Protein AF-A0A7X8ZCY2-F1 (afdb_monomer_lite)

Foldseek 3Di:
DVVQAVDPLRVVLLVLLVVLCVLQVHDSPPPDDLVPPDLDDPDDPPPVPLCSVLSSLQVCQVVLVSLLCLLQDPPDNVSLVSQLSSQLSSLLVVLCVLLDQKDFDPVLSVVLSNVVSVVVSVVVSVCSPVSVPDHSVRSCVVVVVVSVVVSNVSSVVGIDHDPPPPVPPPD

Sequence (171 aa):
FYYHFLDKQDLVCWIFDRDVGLIAGYDVEDTSPPEERSMLDEHGLLRNDGKILDDVIEYLYSERAFYVEALTSDVQNDLREHIYTVSYRVFTRDLATLLGARQMTLEALQTFTRFFTHAITGTLVQWAQEGMKQDHIEMARKYGPIIHEQLLFVIDQHSALEPEDDSEAEA

Structure (mmCIF, N/CA/C/O backbone):
data_AF-A0A7X8ZCY2-F1
#
_entry.id   AF-A0A7X8ZCY2-F1
#
loop_
_atom_site.group_PDB
_atom_site.id
_atom_site.type_symbol
_atom_site.label_atom_id
_atom_site.label_alt_id
_atom_site.label_comp_id
_atom_site.label_asym_id
_atom_site.label_entity_id
_atom_site.label_seq_id
_atom_site.pdbx_PDB_ins_code
_atom_site.Cartn_x
_atom_site.Cartn_y
_atom_site.Cartn_z
_atom_site.occupancy
_atom_site.B_iso_or_equiv
_atom_site.auth_seq_id
_atom_site.auth_comp_id
_atom_site.auth_asym_id
_atom_site.auth_atom_id
_atom_site.pdbx_PDB_model_num
ATOM 1 N N . PHE A 1 1 ? 8.860 18.669 -21.595 1.00 89.19 1 PHE A N 1
ATOM 2 C CA . PHE A 1 1 ? 9.329 17.868 -20.452 1.00 89.19 1 PHE A CA 1
ATOM 3 C C . PHE A 1 1 ? 9.436 18.743 -19.209 1.00 89.19 1 PHE A C 1
ATOM 5 O O . PHE A 1 1 ? 8.466 18.781 -18.472 1.00 89.19 1 PHE A O 1
ATOM 12 N N . TYR A 1 2 ? 10.480 19.567 -19.060 1.00 92.94 2 TYR A N 1
ATOM 13 C CA . TYR A 1 2 ? 10.723 20.370 -17.844 1.00 92.94 2 TYR A CA 1
ATOM 14 C C . TYR A 1 2 ? 9.707 21.473 -17.504 1.00 92.94 2 TYR A C 1
ATOM 16 O O . TYR A 1 2 ? 9.818 22.114 -16.470 1.00 92.94 2 TYR A O 1
ATOM 24 N N . TYR A 1 3 ? 8.721 21.713 -18.371 1.00 92.25 3 TYR A N 1
ATOM 25 C CA . TYR A 1 3 ? 7.580 22.568 -18.037 1.00 92.25 3 TYR A CA 1
ATOM 26 C C . TYR A 1 3 ? 6.584 21.867 -17.095 1.00 92.25 3 TYR A C 1
ATOM 28 O O . TYR A 1 3 ? 5.869 22.537 -16.365 1.00 92.25 3 TYR A O 1
ATOM 36 N N . HIS A 1 4 ? 6.539 20.532 -17.126 1.00 87.88 4 HIS A N 1
ATOM 37 C CA . HIS A 1 4 ? 5.587 19.722 -16.363 1.00 87.88 4 HIS A CA 1
ATOM 38 C C . HIS A 1 4 ? 6.251 18.853 -15.295 1.00 87.88 4 HIS A C 1
ATOM 40 O O . HIS A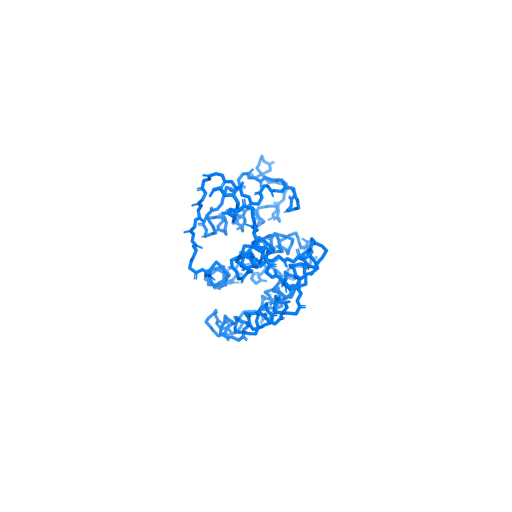 1 4 ? 5.592 18.534 -14.319 1.00 87.88 4 HIS A O 1
ATOM 46 N N . PHE A 1 5 ? 7.518 18.468 -15.488 1.00 90.56 5 PHE A N 1
ATOM 47 C CA . PHE A 1 5 ? 8.207 17.529 -14.604 1.00 90.56 5 PHE A CA 1
ATOM 48 C C . PHE A 1 5 ? 9.610 18.017 -14.270 1.00 90.56 5 PHE A C 1
ATOM 50 O O . PHE A 1 5 ? 10.344 18.439 -15.169 1.00 90.56 5 PHE A O 1
ATOM 57 N N . LEU A 1 6 ? 9.995 17.926 -13.000 1.00 87.56 6 LEU A N 1
ATOM 58 C CA . LEU A 1 6 ? 11.334 18.269 -12.524 1.00 87.56 6 LEU A CA 1
ATOM 59 C C . LEU A 1 6 ? 12.387 17.347 -13.145 1.00 87.56 6 LEU A C 1
ATOM 61 O O . LEU A 1 6 ? 13.419 17.807 -13.640 1.00 87.56 6 LEU A O 1
ATOM 65 N N . ASP A 1 7 ? 12.096 16.049 -13.187 1.00 88.00 7 ASP A N 1
ATOM 66 C CA . ASP A 1 7 ? 12.933 15.032 -13.803 1.00 88.00 7 ASP A CA 1
ATOM 67 C C . ASP A 1 7 ? 12.114 13.792 -14.217 1.00 88.00 7 ASP A C 1
ATOM 69 O O . ASP A 1 7 ? 10.885 13.815 -14.297 1.00 88.00 7 ASP A O 1
ATOM 73 N N . LYS A 1 8 ? 12.806 12.702 -14.570 1.00 88.19 8 LYS A N 1
ATOM 74 C CA . LYS A 1 8 ? 12.160 11.448 -14.979 1.00 88.19 8 LYS A CA 1
ATOM 75 C C . LYS A 1 8 ? 11.444 10.728 -13.831 1.00 88.19 8 LYS A C 1
ATOM 77 O O . LYS A 1 8 ? 10.511 9.991 -14.121 1.00 88.19 8 LYS A O 1
ATOM 82 N N . GLN A 1 9 ? 11.886 10.896 -12.584 1.00 87.06 9 GLN A N 1
ATOM 83 C CA . GLN A 1 9 ? 11.267 10.258 -11.422 1.00 87.06 9 GLN A CA 1
ATOM 84 C C . GLN A 1 9 ? 9.968 10.958 -11.054 1.00 87.06 9 GLN A C 1
ATOM 86 O O . GLN A 1 9 ? 8.978 10.286 -10.785 1.00 87.06 9 GLN A O 1
ATOM 91 N N . ASP A 1 10 ? 9.941 12.283 -11.172 1.00 87.44 10 ASP A N 1
ATOM 92 C CA . ASP A 1 10 ? 8.723 13.078 -11.018 1.00 87.44 10 ASP A CA 1
ATOM 93 C C . ASP A 1 10 ? 7.628 12.634 -12.012 1.00 87.44 10 ASP A C 1
ATOM 95 O O . ASP A 1 10 ? 6.485 12.376 -11.639 1.00 87.44 10 ASP A O 1
ATOM 99 N N . LEU A 1 11 ? 7.996 12.384 -13.278 1.00 90.19 11 LEU A N 1
ATOM 100 C CA . LEU A 1 11 ? 7.076 11.795 -14.262 1.00 90.19 11 LEU A CA 1
ATOM 101 C C . LEU A 1 11 ? 6.588 10.390 -13.860 1.00 90.19 11 LEU A C 1
ATOM 103 O O . LEU A 1 11 ? 5.415 10.075 -14.049 1.00 90.19 11 LEU A O 1
ATOM 107 N N . VAL A 1 12 ? 7.471 9.529 -13.345 1.00 91.00 12 VAL A N 1
ATOM 108 C CA . VAL A 1 12 ? 7.109 8.165 -12.914 1.00 91.00 12 VAL A CA 1
ATOM 109 C C . VAL A 1 12 ? 6.102 8.206 -11.763 1.00 91.00 12 VAL A C 1
ATOM 111 O O . VAL A 1 12 ? 5.105 7.483 -11.805 1.00 91.00 12 VAL A O 1
ATOM 114 N N . CYS A 1 13 ? 6.334 9.068 -10.773 1.00 89.69 13 CYS A N 1
ATOM 115 C CA . CYS A 1 13 ? 5.438 9.253 -9.635 1.00 89.69 13 CYS A CA 1
ATOM 116 C C . CYS A 1 13 ? 4.081 9.805 -10.081 1.00 89.69 13 CYS A C 1
ATOM 118 O O . CYS A 1 13 ? 3.046 9.251 -9.718 1.00 89.69 13 CYS A O 1
ATOM 120 N N . TRP A 1 14 ? 4.076 10.803 -10.969 1.00 90.12 14 TRP A N 1
ATOM 121 C CA . TRP A 1 14 ? 2.842 11.349 -11.532 1.00 90.12 14 TRP A CA 1
ATOM 122 C C . TRP A 1 14 ? 2.021 10.309 -12.313 1.00 90.12 14 TRP A C 1
ATOM 124 O O . TRP A 1 14 ? 0.798 10.273 -12.188 1.00 90.12 14 TRP A O 1
ATOM 134 N N . ILE A 1 15 ? 2.670 9.444 -13.109 1.00 91.38 15 ILE A N 1
ATOM 135 C CA . ILE A 1 15 ? 1.980 8.347 -13.814 1.00 91.38 15 ILE A CA 1
ATOM 136 C C . ILE A 1 15 ? 1.293 7.424 -12.805 1.00 91.38 15 ILE A C 1
ATOM 138 O O . ILE A 1 15 ? 0.119 7.099 -12.980 1.00 91.38 15 ILE A O 1
ATOM 142 N N . PHE A 1 16 ? 2.012 7.030 -11.751 1.00 91.75 16 PHE A N 1
ATOM 143 C CA . PHE A 1 16 ? 1.471 6.172 -10.702 1.00 91.75 16 PHE A CA 1
ATOM 144 C C . PHE A 1 16 ? 0.277 6.821 -9.995 1.00 91.75 16 PHE A C 1
ATOM 146 O O . PHE A 1 16 ? -0.785 6.206 -9.9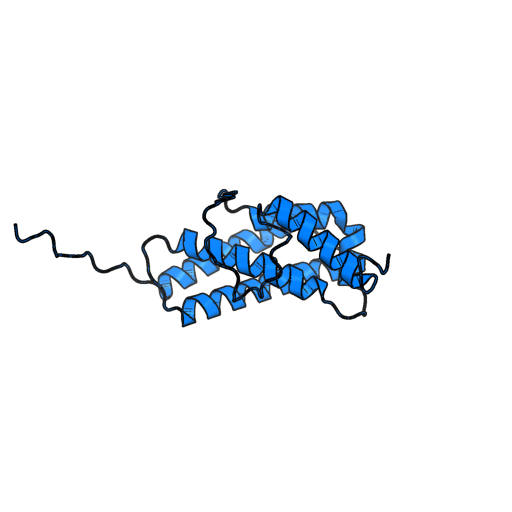30 1.00 91.75 16 PHE A O 1
ATOM 153 N N . ASP A 1 17 ? 0.416 8.060 -9.521 1.00 88.56 17 ASP A N 1
ATOM 154 C CA . ASP A 1 17 ? -0.652 8.758 -8.800 1.00 88.56 17 ASP A CA 1
ATOM 155 C C . ASP A 1 17 ? -1.904 8.933 -9.650 1.00 88.56 17 ASP A C 1
ATOM 157 O O . ASP A 1 17 ? -3.017 8.746 -9.157 1.00 88.56 17 ASP A O 1
ATOM 161 N N . ARG A 1 18 ? -1.733 9.257 -10.936 1.00 88.88 18 ARG A N 1
ATOM 162 C CA . ARG A 1 18 ? -2.848 9.389 -11.871 1.00 88.88 18 ARG A CA 1
ATOM 163 C C . ARG A 1 18 ? -3.591 8.074 -12.033 1.00 88.88 18 ARG A C 1
ATOM 165 O O . ARG A 1 18 ? -4.809 8.037 -11.882 1.00 88.88 18 ARG A O 1
ATOM 172 N N . ASP A 1 19 ? -2.877 7.007 -12.365 1.00 90.00 19 ASP A N 1
ATOM 173 C CA . ASP A 1 19 ? -3.516 5.740 -12.715 1.00 90.00 19 ASP A CA 1
ATOM 174 C C . ASP A 1 19 ? -4.123 5.063 -11.489 1.00 90.00 19 ASP A C 1
ATOM 176 O O . ASP A 1 19 ? -5.261 4.593 -11.533 1.00 90.00 19 ASP A O 1
ATOM 180 N N . VAL A 1 20 ? -3.424 5.104 -10.357 1.00 85.75 20 VAL A N 1
ATOM 181 C CA . VAL A 1 20 ? -3.947 4.581 -9.097 1.00 85.75 20 VAL A CA 1
ATOM 182 C C . VAL A 1 20 ? -5.061 5.463 -8.537 1.00 85.75 20 VAL A C 1
ATOM 184 O O . VAL A 1 20 ? -6.034 4.930 -8.008 1.00 85.75 20 VAL A O 1
ATOM 187 N N . GLY A 1 21 ? -4.996 6.783 -8.715 1.00 80.75 21 GLY A N 1
ATOM 188 C CA . GLY A 1 21 ? -6.094 7.691 -8.378 1.00 80.75 21 GLY A CA 1
ATOM 189 C C . GLY A 1 21 ? -7.372 7.386 -9.160 1.00 80.75 21 GLY A C 1
ATOM 190 O O . GLY A 1 21 ? -8.452 7.357 -8.574 1.00 80.75 21 GLY A O 1
ATOM 191 N N . LEU A 1 22 ? -7.264 7.041 -10.450 1.00 82.50 22 LEU A N 1
ATOM 192 C CA . LEU A 1 22 ? -8.401 6.580 -11.261 1.00 82.50 22 LEU A CA 1
ATOM 193 C C . LEU A 1 22 ? -8.972 5.236 -10.774 1.00 82.50 22 LEU A C 1
ATOM 195 O O . LEU A 1 22 ? -10.190 5.032 -10.788 1.00 82.50 22 LEU A O 1
ATOM 199 N N . ILE A 1 23 ? -8.111 4.316 -10.334 1.00 82.94 23 ILE A N 1
ATOM 200 C CA . ILE A 1 23 ? -8.526 3.025 -9.765 1.00 82.94 23 ILE A CA 1
ATOM 201 C C . ILE A 1 23 ? -9.275 3.247 -8.448 1.00 82.94 23 ILE A C 1
ATOM 203 O O . ILE A 1 23 ? -10.421 2.807 -8.298 1.00 82.94 23 ILE A O 1
ATOM 207 N N . ALA A 1 24 ? -8.648 3.980 -7.531 1.00 72.38 24 ALA A N 1
ATOM 208 C CA . ALA A 1 24 ? -9.137 4.236 -6.184 1.00 72.38 24 ALA A CA 1
ATOM 209 C C . ALA A 1 24 ? -10.265 5.278 -6.125 1.00 72.38 24 ALA A C 1
ATOM 211 O O . ALA A 1 24 ? -10.941 5.378 -5.104 1.00 72.38 24 ALA A O 1
ATOM 212 N N . GLY A 1 25 ? -10.489 6.022 -7.210 1.00 69.25 25 GLY A N 1
ATOM 213 C CA . GLY A 1 25 ? -11.562 6.997 -7.327 1.00 69.25 25 GLY A CA 1
ATOM 214 C C . GLY A 1 25 ? -11.327 8.261 -6.505 1.00 69.25 25 GLY A C 1
ATOM 215 O O . GLY A 1 25 ? -12.249 8.752 -5.882 1.00 69.25 25 GLY A O 1
ATOM 216 N N . TYR A 1 26 ? -10.119 8.809 -6.455 1.00 66.12 26 TYR A N 1
ATOM 217 C CA . TYR A 1 26 ? -9.906 10.093 -5.779 1.00 66.12 26 TYR A CA 1
ATOM 218 C C . TYR A 1 26 ? -9.251 11.111 -6.699 1.00 66.12 26 TYR A C 1
ATOM 220 O O . TYR A 1 26 ? -8.627 10.747 -7.696 1.00 66.12 26 TYR A O 1
ATOM 228 N N . ASP A 1 27 ? -9.389 12.386 -6.340 1.00 59.12 27 ASP A N 1
ATOM 229 C CA . ASP A 1 27 ? -8.809 13.478 -7.109 1.00 59.12 27 ASP A CA 1
ATOM 230 C C . ASP A 1 27 ? -7.273 13.434 -7.064 1.00 59.12 27 ASP A C 1
ATOM 232 O O . ASP A 1 27 ? -6.648 13.495 -6.003 1.00 59.12 27 ASP A O 1
ATOM 236 N N . VAL A 1 28 ? -6.673 13.291 -8.244 1.00 54.94 28 VAL A N 1
ATOM 237 C CA . VAL A 1 28 ? -5.222 13.222 -8.462 1.00 54.94 28 VAL A CA 1
ATOM 238 C C . VAL A 1 28 ? -4.570 14.587 -8.198 1.00 54.94 28 VAL A C 1
ATOM 240 O O . VAL A 1 28 ? -3.370 14.649 -7.942 1.00 54.94 28 VAL A O 1
ATOM 243 N N . GLU A 1 29 ? -5.343 15.679 -8.229 1.00 55.81 29 GLU A N 1
ATOM 244 C CA . GLU A 1 29 ? -4.849 17.041 -7.991 1.00 55.81 29 GLU A CA 1
ATOM 245 C C . GLU A 1 29 ? -4.727 17.404 -6.496 1.00 55.81 29 GLU A C 1
ATOM 247 O O . GLU A 1 29 ? -4.176 18.458 -6.171 1.00 55.81 29 GLU A O 1
ATOM 252 N N . ASP A 1 30 ? -5.165 16.540 -5.568 1.00 59.28 30 ASP A N 1
ATOM 253 C CA . ASP A 1 30 ? -4.958 16.760 -4.131 1.00 59.28 30 ASP A CA 1
ATOM 254 C C . ASP A 1 30 ? -3.512 16.429 -3.723 1.00 59.28 30 ASP A C 1
ATOM 256 O O . ASP A 1 30 ? -3.146 15.286 -3.430 1.00 59.28 30 ASP A O 1
ATOM 260 N N . THR A 1 31 ? -2.675 17.467 -3.690 1.00 51.88 31 THR A N 1
ATOM 261 C CA . THR A 1 31 ? -1.256 17.397 -3.316 1.00 51.88 31 THR A CA 1
ATOM 262 C C . THR A 1 31 ? -1.009 17.514 -1.810 1.00 51.88 31 THR A C 1
ATOM 264 O O . THR A 1 31 ? 0.142 17.645 -1.396 1.00 51.88 31 THR A O 1
ATOM 267 N N . SER A 1 32 ? -2.049 17.517 -0.971 1.00 55.09 32 SER A N 1
ATOM 268 C CA . SER A 1 32 ? -1.884 17.698 0.478 1.00 55.09 32 SER A CA 1
ATOM 269 C C . SER A 1 32 ? -1.104 16.517 1.093 1.00 55.09 32 SER A C 1
ATOM 271 O O . SER A 1 32 ? -1.183 15.401 0.562 1.00 55.09 32 SER A O 1
ATOM 273 N N . PRO A 1 33 ? -0.350 16.700 2.193 1.00 47.81 33 PRO A N 1
ATOM 274 C CA . PRO A 1 33 ? 0.318 15.599 2.888 1.00 47.81 33 PRO A CA 1
ATOM 275 C C . PRO A 1 33 ? -0.672 14.486 3.288 1.00 47.81 33 PRO A C 1
ATOM 277 O O . PRO A 1 33 ? -1.811 14.799 3.642 1.00 47.81 33 PRO A O 1
ATOM 280 N N . PRO A 1 34 ? -0.279 13.193 3.283 1.00 49.22 34 PRO A N 1
ATOM 281 C CA . PRO A 1 34 ? -1.190 12.063 3.544 1.00 49.22 34 PRO A CA 1
ATOM 282 C C . PRO A 1 34 ? -1.957 12.157 4.870 1.00 49.22 34 PRO A C 1
ATOM 284 O O . PRO A 1 34 ? -3.058 11.631 5.000 1.00 49.22 34 PRO A O 1
ATOM 287 N N . GLU A 1 35 ? -1.357 12.825 5.849 1.00 45.66 35 GLU A N 1
ATOM 288 C CA . GLU A 1 35 ? -1.874 13.052 7.198 1.00 45.66 35 GLU A CA 1
ATOM 289 C C . GLU A 1 35 ? -2.780 14.287 7.333 1.00 45.66 35 GLU A C 1
ATOM 291 O O . GLU A 1 35 ? -3.485 14.413 8.333 1.00 45.66 35 GLU A O 1
ATOM 296 N N . GLU A 1 36 ? -2.813 15.154 6.317 1.00 46.75 36 GLU A N 1
ATOM 297 C CA . GLU A 1 36 ? -3.628 16.377 6.262 1.00 46.75 36 GLU A CA 1
ATOM 298 C C . GLU A 1 36 ? -4.774 16.301 5.234 1.00 46.75 36 GLU A C 1
ATOM 300 O O . GLU A 1 36 ? -5.660 17.157 5.244 1.00 46.75 36 GLU A O 1
ATOM 305 N N . ARG A 1 37 ? -4.806 15.278 4.364 1.00 58.66 37 ARG A N 1
ATOM 306 C CA . ARG A 1 37 ? -5.929 15.042 3.438 1.00 58.66 37 ARG A CA 1
ATOM 307 C C . ARG A 1 37 ? -7.204 14.756 4.230 1.00 58.66 37 ARG A C 1
ATOM 309 O O . ARG A 1 37 ? -7.221 13.845 5.062 1.00 58.66 37 ARG A O 1
ATOM 316 N N . SER A 1 38 ? -8.275 15.510 3.959 1.00 46.97 38 SER A N 1
ATOM 317 C CA . SER A 1 38 ? -9.591 15.252 4.556 1.00 46.97 38 SER A CA 1
ATOM 318 C C . SER A 1 38 ? -9.972 13.796 4.299 1.00 46.97 38 SER A C 1
ATOM 320 O O . SER A 1 38 ? -10.119 13.375 3.156 1.00 46.97 38 SER A O 1
ATOM 322 N N . MET A 1 39 ? -10.108 13.011 5.370 1.00 46.94 39 MET A N 1
ATOM 323 C CA . MET A 1 39 ? -10.421 11.578 5.283 1.00 46.94 39 MET A CA 1
ATOM 324 C C . MET A 1 39 ? -11.845 11.303 4.779 1.00 46.94 39 MET A C 1
ATOM 326 O O . MET A 1 39 ? -12.203 10.154 4.534 1.00 46.94 39 MET A O 1
ATOM 330 N N . LEU A 1 40 ? -12.649 12.356 4.641 1.00 42.56 40 LEU A N 1
ATOM 331 C CA . LEU A 1 40 ? -14.015 12.340 4.155 1.00 42.56 40 LEU A CA 1
ATOM 332 C C . LEU A 1 40 ? -14.182 13.577 3.269 1.00 42.56 40 LEU A C 1
ATOM 334 O O . LEU A 1 40 ? -14.311 14.693 3.776 1.00 42.56 40 LEU A O 1
ATOM 338 N N . ASP A 1 41 ? -14.129 13.406 1.954 1.00 41.34 41 ASP A N 1
ATOM 339 C CA . ASP A 1 41 ? -14.724 14.366 1.039 1.00 41.34 41 ASP A CA 1
ATOM 340 C C . ASP A 1 41 ? -16.184 13.973 0.774 1.00 41.34 41 ASP A C 1
ATOM 342 O O . ASP A 1 41 ? -16.591 12.810 0.777 1.00 41.34 41 ASP A O 1
ATOM 346 N N . GLU A 1 42 ? -17.009 14.991 0.577 1.00 41.81 42 GLU A N 1
ATOM 347 C CA . GLU A 1 42 ? -18.455 14.919 0.350 1.00 41.81 42 GLU A CA 1
ATOM 348 C C . GLU A 1 42 ? -18.855 14.189 -0.954 1.00 41.81 42 GLU A C 1
ATOM 350 O O . GLU A 1 42 ? -20.044 14.022 -1.235 1.00 41.81 42 GLU A O 1
ATOM 355 N N . HIS A 1 43 ? -17.877 13.714 -1.737 1.00 40.16 43 HIS A N 1
ATOM 356 C CA . HIS A 1 43 ? -18.062 13.187 -3.090 1.00 40.16 43 HIS A CA 1
ATOM 357 C C . HIS A 1 43 ? -17.760 11.696 -3.294 1.00 40.16 43 HIS A C 1
ATOM 359 O O . HIS A 1 43 ? -17.922 11.213 -4.414 1.00 40.16 43 HIS A O 1
ATOM 365 N N . GLY A 1 44 ? -17.474 10.933 -2.235 1.00 45.72 44 GLY A N 1
ATOM 366 C CA . GLY A 1 44 ? -17.903 9.532 -2.140 1.00 45.72 44 GLY A CA 1
ATOM 367 C C . GLY A 1 44 ? -17.650 8.641 -3.363 1.00 45.72 44 GLY A C 1
ATOM 368 O O . GLY A 1 44 ? -18.580 8.007 -3.869 1.00 45.72 44 GLY A O 1
ATOM 369 N N . LEU A 1 45 ? -16.404 8.500 -3.810 1.00 40.06 45 LEU A N 1
ATOM 370 C CA . LEU A 1 45 ? -16.054 7.444 -4.763 1.00 40.06 45 LEU A CA 1
ATOM 371 C C . LEU A 1 45 ? -15.852 6.118 -4.020 1.00 40.06 45 LEU A C 1
ATOM 373 O O . LEU A 1 45 ? -14.764 5.595 -3.795 1.00 40.06 45 LEU A O 1
ATOM 377 N N . LEU A 1 46 ? -16.995 5.560 -3.634 1.00 38.75 46 LEU A N 1
ATOM 378 C CA . LEU A 1 46 ? -17.150 4.207 -3.138 1.00 38.75 46 LEU A CA 1
ATOM 379 C C . LEU A 1 46 ? -16.973 3.212 -4.299 1.00 38.75 46 LEU A C 1
ATOM 381 O O . LEU A 1 46 ? -17.948 2.667 -4.812 1.00 38.75 46 LEU A O 1
ATOM 385 N N . ARG A 1 47 ? -15.728 2.851 -4.634 1.00 40.50 47 ARG A N 1
ATOM 386 C CA . ARG A 1 47 ? -15.449 1.415 -4.808 1.00 40.50 47 ARG A CA 1
ATOM 387 C C . ARG A 1 47 ? -15.324 0.816 -3.406 1.00 40.50 47 ARG A C 1
ATOM 389 O O . ARG A 1 47 ? -14.239 0.672 -2.852 1.00 40.50 47 ARG A O 1
ATOM 396 N N . ASN A 1 48 ? -16.481 0.577 -2.788 1.00 49.03 48 ASN A N 1
ATOM 397 C CA . ASN A 1 48 ? -16.622 -0.032 -1.461 1.00 49.03 48 ASN A CA 1
ATOM 398 C C . ASN A 1 48 ? -16.820 -1.553 -1.555 1.00 49.03 48 ASN A C 1
ATOM 400 O O . ASN A 1 48 ? -17.564 -2.152 -0.787 1.00 49.03 48 ASN A O 1
ATOM 404 N N . ASP A 1 49 ? -16.204 -2.199 -2.539 1.00 54.03 49 ASP A N 1
ATOM 405 C CA . ASP A 1 49 ? -16.130 -3.660 -2.565 1.00 54.03 49 ASP A CA 1
ATOM 406 C C . ASP A 1 49 ? -14.912 -4.190 -1.792 1.00 54.03 49 ASP A C 1
ATOM 408 O O . ASP A 1 49 ? -14.706 -5.400 -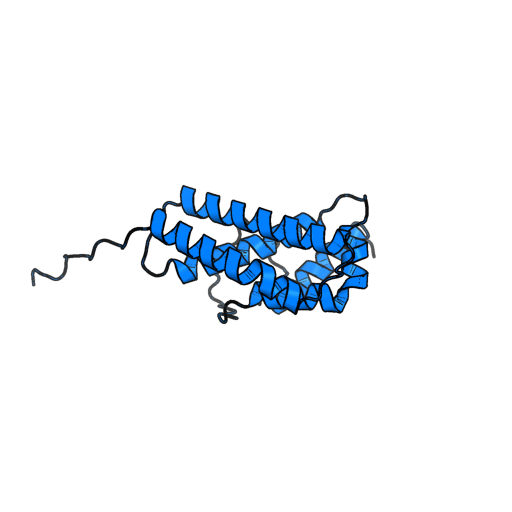1.737 1.00 54.03 49 ASP A O 1
ATOM 412 N N . GLY A 1 50 ? -14.116 -3.300 -1.181 1.00 63.19 50 GLY A N 1
ATOM 413 C CA . GLY A 1 50 ? -12.911 -3.661 -0.433 1.00 63.19 50 GLY A CA 1
ATOM 414 C C . GLY A 1 50 ? -11.744 -4.102 -1.321 1.00 63.19 50 GLY A C 1
ATOM 415 O O . GLY A 1 50 ? -10.772 -4.632 -0.798 1.00 63.19 50 GLY A O 1
ATOM 416 N N . LYS A 1 51 ? -11.807 -3.880 -2.644 1.00 75.69 51 LYS A N 1
ATOM 417 C CA . LYS A 1 51 ? -10.833 -4.436 -3.601 1.00 75.69 51 LYS A CA 1
ATOM 418 C C . LYS A 1 51 ? -9.785 -3.466 -4.121 1.00 75.69 51 LYS A C 1
ATOM 420 O O . LYS A 1 51 ? -8.982 -3.859 -4.950 1.00 75.69 51 LYS A O 1
ATOM 425 N N . ILE A 1 52 ? -9.723 -2.229 -3.619 1.00 79.62 52 ILE A N 1
ATOM 426 C CA . ILE A 1 52 ? -8.740 -1.243 -4.116 1.00 79.62 52 ILE A CA 1
ATOM 427 C C . ILE A 1 52 ? -7.312 -1.801 -4.083 1.00 79.62 52 ILE A C 1
ATOM 429 O O . ILE A 1 52 ? -6.563 -1.601 -5.033 1.00 79.62 52 ILE A O 1
ATOM 433 N N . LEU A 1 53 ? -6.927 -2.514 -3.018 1.00 82.88 53 LEU A N 1
ATOM 434 C CA . LEU A 1 53 ? -5.594 -3.113 -2.959 1.00 82.88 53 LEU A CA 1
ATOM 435 C C . LEU A 1 53 ? -5.398 -4.192 -4.037 1.00 82.88 53 LEU A C 1
ATOM 437 O O . LEU A 1 53 ? -4.338 -4.228 -4.657 1.00 82.88 53 LEU A O 1
ATOM 441 N N . ASP A 1 54 ? -6.408 -5.027 -4.286 1.00 86.06 54 ASP A N 1
ATOM 442 C CA . ASP A 1 54 ? -6.376 -6.047 -5.339 1.00 86.06 54 ASP A CA 1
ATOM 443 C C . ASP A 1 54 ? -6.275 -5.400 -6.729 1.00 86.06 54 ASP A C 1
ATOM 445 O O . ASP A 1 54 ? -5.430 -5.803 -7.527 1.00 86.06 54 ASP A O 1
ATOM 449 N N . ASP A 1 55 ? -7.056 -4.348 -6.988 1.00 87.75 55 ASP A N 1
ATOM 450 C CA . ASP A 1 55 ? -7.044 -3.603 -8.250 1.00 87.75 55 ASP A CA 1
ATOM 451 C C . ASP A 1 55 ? -5.685 -2.917 -8.484 1.00 87.75 55 ASP A C 1
ATOM 453 O O . ASP A 1 55 ? -5.163 -2.903 -9.600 1.00 87.75 55 ASP A O 1
ATOM 457 N N . VAL A 1 56 ? -5.067 -2.373 -7.426 1.00 89.19 56 VAL A N 1
ATOM 458 C CA . VAL A 1 56 ? -3.710 -1.805 -7.488 1.00 89.19 56 VAL A CA 1
ATOM 459 C C . VAL A 1 56 ? -2.677 -2.896 -7.772 1.00 89.19 56 VAL A C 1
ATOM 461 O O . VAL A 1 56 ? -1.792 -2.691 -8.602 1.00 89.19 56 VAL A O 1
ATOM 464 N N . ILE A 1 57 ? -2.781 -4.062 -7.128 1.00 92.06 57 ILE A N 1
ATOM 465 C CA . ILE A 1 57 ? -1.891 -5.207 -7.376 1.00 92.06 57 ILE A CA 1
ATOM 466 C C . ILE A 1 57 ? -2.027 -5.699 -8.827 1.00 92.06 57 ILE A C 1
ATOM 468 O O . ILE A 1 57 ? -1.014 -5.954 -9.485 1.00 92.06 57 ILE A O 1
ATOM 472 N N . GLU A 1 58 ? -3.253 -5.803 -9.344 1.00 93.75 58 GLU A N 1
ATOM 473 C CA . GLU A 1 58 ? -3.532 -6.170 -10.735 1.00 93.75 58 GLU A CA 1
ATOM 474 C C . GLU A 1 58 ? -2.936 -5.150 -11.712 1.00 93.75 58 GLU A C 1
ATOM 476 O O . GLU A 1 58 ? -2.229 -5.529 -12.650 1.00 93.75 58 GLU A O 1
ATOM 481 N N . TYR A 1 59 ? -3.146 -3.857 -11.463 1.00 93.50 59 TYR A N 1
ATOM 482 C CA . TYR A 1 59 ? -2.612 -2.790 -12.302 1.00 93.50 59 TYR A CA 1
ATOM 483 C C . TYR A 1 59 ? -1.078 -2.790 -12.336 1.00 93.50 59 TYR A C 1
ATOM 485 O O . TYR A 1 59 ? -0.494 -2.832 -13.424 1.00 93.50 59 TYR A O 1
ATOM 493 N N . LEU A 1 60 ? -0.419 -2.847 -11.171 1.00 94.06 60 LEU A N 1
ATOM 494 C CA . LEU A 1 60 ? 1.043 -2.935 -11.080 1.00 94.06 60 LEU A CA 1
ATOM 495 C C . LEU A 1 60 ? 1.592 -4.120 -11.885 1.00 94.06 60 LEU A C 1
ATOM 497 O O . LEU A 1 60 ? 2.632 -4.004 -12.533 1.00 94.06 60 LEU A O 1
ATOM 501 N N . TYR A 1 61 ? 0.881 -5.248 -11.881 1.00 96.50 61 TYR A N 1
ATOM 502 C CA . TYR A 1 61 ? 1.263 -6.433 -12.642 1.00 96.50 61 TYR A CA 1
ATOM 503 C C . TYR A 1 61 ? 1.032 -6.296 -14.152 1.00 96.50 61 TYR A C 1
ATOM 505 O O . TYR A 1 61 ? 1.840 -6.780 -14.959 1.00 96.50 61 TYR A O 1
ATOM 513 N N . SER A 1 62 ? -0.065 -5.643 -14.546 1.00 96.50 62 SER A N 1
ATOM 514 C CA . SER A 1 62 ? -0.381 -5.376 -15.952 1.00 96.50 62 SER A CA 1
ATOM 515 C C . SER A 1 62 ? 0.722 -4.545 -16.621 1.00 96.50 62 SER A C 1
ATOM 517 O O . SER A 1 62 ? 1.155 -4.879 -17.724 1.00 96.50 62 SER A O 1
ATOM 519 N N . GLU A 1 63 ? 1.299 -3.600 -15.874 1.00 95.94 63 GLU A N 1
ATOM 520 C CA . GLU A 1 63 ? 2.408 -2.728 -16.280 1.00 95.94 63 GLU A CA 1
ATOM 521 C C . GLU A 1 63 ? 3.760 -3.149 -15.660 1.00 95.94 63 GLU A C 1
ATOM 523 O O . GLU A 1 63 ? 4.684 -2.345 -15.517 1.00 95.94 63 GLU A O 1
ATOM 528 N N . ARG A 1 64 ? 3.929 -4.429 -15.289 1.00 95.38 64 ARG A N 1
ATOM 529 C CA . ARG A 1 64 ? 5.084 -4.903 -14.490 1.00 95.38 64 ARG A CA 1
ATOM 530 C C . ARG A 1 64 ? 6.453 -4.541 -15.054 1.00 95.38 64 ARG A C 1
ATOM 532 O O . ARG A 1 64 ? 7.374 -4.308 -14.286 1.00 95.38 64 ARG A O 1
ATOM 539 N N . ALA A 1 65 ? 6.618 -4.503 -16.378 1.00 94.62 65 ALA A N 1
ATOM 540 C CA . ALA A 1 65 ? 7.907 -4.162 -16.981 1.00 94.62 65 ALA A CA 1
ATOM 541 C C . ALA A 1 65 ? 8.335 -2.734 -16.610 1.00 94.62 65 ALA A C 1
ATOM 543 O O . ALA A 1 65 ? 9.509 -2.491 -16.359 1.00 94.62 65 ALA A O 1
ATOM 544 N N . PHE A 1 66 ? 7.376 -1.810 -16.525 1.00 93.19 66 PHE A N 1
ATOM 545 C CA . PHE A 1 66 ? 7.612 -0.446 -16.074 1.00 93.19 66 PHE A CA 1
ATOM 546 C C . PHE A 1 66 ? 7.897 -0.403 -14.570 1.00 93.19 66 PHE A C 1
ATOM 548 O O . PHE A 1 66 ? 8.914 0.150 -14.155 1.00 93.19 66 PHE A O 1
ATOM 555 N N . TYR A 1 67 ? 7.043 -1.026 -13.752 1.00 93.19 67 TYR A N 1
ATOM 556 C CA . TYR A 1 67 ? 7.153 -0.936 -12.293 1.00 93.19 67 TYR A CA 1
ATOM 557 C C . TYR A 1 67 ? 8.334 -1.707 -11.698 1.00 93.19 67 TYR A C 1
ATOM 559 O O . TYR A 1 67 ? 8.907 -1.257 -10.708 1.00 93.19 67 TYR A O 1
ATOM 567 N N . VAL A 1 68 ? 8.748 -2.822 -12.308 1.00 93.75 68 VAL A N 1
ATOM 568 C CA . VAL A 1 68 ? 9.981 -3.532 -11.935 1.00 93.75 68 VAL A CA 1
ATOM 569 C C . VAL A 1 68 ? 11.191 -2.625 -12.146 1.00 93.75 68 VAL A C 1
ATOM 571 O O . VAL A 1 68 ? 11.994 -2.469 -11.230 1.00 93.75 68 VAL A O 1
ATOM 574 N N . GLU A 1 69 ? 11.303 -1.971 -13.302 1.00 91.31 69 GLU A N 1
ATOM 575 C CA . GLU A 1 69 ? 12.410 -1.046 -13.581 1.00 91.31 69 GLU A CA 1
ATOM 576 C C . GLU A 1 69 ? 12.364 0.189 -12.667 1.00 91.31 69 GLU A C 1
ATOM 578 O O . GLU A 1 69 ? 13.382 0.580 -12.091 1.00 91.31 69 GLU A O 1
ATOM 583 N N . ALA A 1 70 ? 11.177 0.773 -12.477 1.00 90.00 70 ALA A N 1
ATOM 584 C CA . ALA A 1 70 ? 10.986 1.958 -11.645 1.00 90.00 70 ALA A CA 1
ATOM 585 C C . ALA A 1 70 ? 11.358 1.717 -10.172 1.00 90.00 70 ALA A C 1
ATOM 587 O O . ALA A 1 70 ? 12.014 2.561 -9.570 1.00 90.00 70 ALA A O 1
ATOM 588 N N . LEU A 1 71 ? 10.987 0.563 -9.602 1.00 89.88 71 LEU A N 1
ATOM 589 C CA . LEU A 1 71 ? 11.214 0.233 -8.185 1.00 89.88 71 LEU A CA 1
ATOM 590 C C . LEU A 1 71 ? 12.566 -0.447 -7.899 1.00 89.88 71 LEU A C 1
ATOM 592 O O . LEU A 1 71 ? 12.935 -0.608 -6.731 1.00 89.88 71 LEU A O 1
ATOM 596 N N . THR A 1 72 ? 13.300 -0.854 -8.939 1.00 86.56 72 THR A N 1
ATOM 597 C CA . THR A 1 72 ? 14.639 -1.470 -8.817 1.00 86.56 72 THR A CA 1
ATOM 598 C C . THR A 1 72 ? 15.773 -0.472 -9.078 1.00 86.56 72 THR A C 1
ATOM 600 O O . THR A 1 72 ? 16.920 -0.731 -8.726 1.00 86.56 72 THR A O 1
ATOM 603 N N . SER A 1 73 ? 15.479 0.687 -9.670 1.00 77.88 73 SER A N 1
ATOM 604 C CA . SER A 1 73 ? 16.461 1.746 -9.919 1.00 77.88 73 SER A CA 1
ATOM 605 C C . SER A 1 73 ? 17.037 2.323 -8.608 1.00 77.88 73 SER A C 1
ATOM 607 O O . SER A 1 73 ? 16.293 2.761 -7.740 1.00 77.88 73 SER A O 1
ATOM 609 N N . ASP A 1 74 ? 18.370 2.423 -8.499 1.00 64.81 74 ASP A N 1
ATOM 610 C CA . ASP A 1 74 ? 19.101 2.984 -7.336 1.00 64.81 74 ASP A CA 1
ATOM 611 C C . ASP A 1 74 ? 19.003 4.522 -7.188 1.00 64.81 74 ASP A C 1
ATOM 613 O O . ASP A 1 74 ? 19.646 5.135 -6.333 1.00 64.81 74 ASP A O 1
ATOM 617 N N . VAL A 1 75 ? 18.215 5.181 -8.036 1.00 64.44 75 VAL A N 1
ATOM 618 C CA . VAL A 1 75 ? 17.908 6.614 -7.921 1.00 64.44 75 VAL A CA 1
ATOM 619 C C . VAL A 1 75 ? 16.799 6.778 -6.874 1.00 64.44 75 VAL A C 1
ATOM 621 O O . VAL A 1 75 ? 15.885 5.964 -6.868 1.00 64.44 75 VAL A O 1
ATOM 624 N N . GLN A 1 76 ? 16.895 7.778 -5.985 1.00 54.22 76 GLN A N 1
ATOM 625 C CA . GLN A 1 76 ? 15.956 8.039 -4.873 1.00 54.22 76 GLN A CA 1
ATOM 626 C C . GLN A 1 76 ? 14.500 7.620 -5.173 1.00 54.22 76 GLN A C 1
ATOM 628 O O . GLN A 1 76 ? 13.916 8.016 -6.178 1.00 54.22 76 GLN A O 1
ATOM 633 N N . ASN A 1 77 ? 13.956 6.763 -4.301 1.00 61.28 77 ASN A N 1
ATOM 634 C CA . ASN A 1 77 ? 12.710 6.020 -4.507 1.00 61.28 77 ASN A CA 1
ATOM 635 C C . ASN A 1 77 ? 11.479 6.791 -4.004 1.00 61.28 77 ASN A C 1
ATOM 637 O O . ASN A 1 77 ? 10.807 6.328 -3.080 1.00 61.28 77 ASN A O 1
ATOM 641 N N . ASP A 1 78 ? 11.158 7.923 -4.625 1.00 80.12 78 ASP A N 1
ATOM 642 C CA . ASP A 1 78 ? 9.952 8.696 -4.284 1.00 80.12 78 ASP A CA 1
ATOM 643 C C . ASP A 1 78 ? 8.678 7.891 -4.595 1.00 80.12 78 ASP A C 1
ATOM 645 O O . ASP A 1 78 ? 7.732 7.883 -3.813 1.00 80.12 78 ASP A O 1
ATOM 649 N N . LEU A 1 79 ? 8.695 7.041 -5.632 1.00 87.94 79 LEU A N 1
ATOM 650 C CA . LEU A 1 79 ? 7.582 6.135 -5.952 1.00 87.94 79 LEU A CA 1
ATOM 651 C C . LEU A 1 79 ? 7.174 5.231 -4.769 1.00 87.94 79 LEU A C 1
ATOM 653 O O . LEU A 1 79 ? 6.006 4.873 -4.631 1.00 87.94 79 LEU A O 1
ATOM 657 N N . ARG A 1 80 ? 8.111 4.876 -3.877 1.00 89.81 80 ARG A N 1
ATOM 658 C CA . ARG A 1 80 ? 7.793 4.122 -2.652 1.00 89.81 80 ARG A CA 1
ATOM 659 C C . ARG A 1 80 ? 6.900 4.926 -1.708 1.00 89.81 80 ARG A C 1
ATOM 661 O O . ARG A 1 80 ? 6.023 4.345 -1.075 1.00 89.81 80 ARG A O 1
ATOM 668 N N . GLU A 1 81 ? 7.134 6.228 -1.596 1.00 88.31 81 GLU A N 1
ATOM 669 C CA . GLU A 1 81 ? 6.329 7.140 -0.781 1.00 88.31 81 GLU A CA 1
ATOM 670 C C . GLU A 1 81 ? 4.919 7.305 -1.360 1.00 88.31 81 GLU A C 1
ATOM 672 O O . GLU A 1 81 ? 3.934 7.290 -0.618 1.00 88.31 81 GLU A O 1
ATOM 677 N N . HIS A 1 82 ? 4.797 7.334 -2.687 1.00 88.75 82 HIS A N 1
ATOM 678 C CA . HIS A 1 82 ? 3.498 7.322 -3.362 1.00 88.75 82 HIS A CA 1
ATOM 679 C C . HIS A 1 82 ? 2.732 6.009 -3.116 1.00 88.75 82 HIS A C 1
ATOM 681 O O . HIS A 1 82 ? 1.560 6.036 -2.729 1.00 88.75 82 HIS A O 1
ATOM 687 N N . ILE A 1 83 ? 3.400 4.848 -3.216 1.00 90.56 83 ILE A N 1
ATOM 688 C CA . ILE A 1 83 ? 2.806 3.543 -2.857 1.00 90.56 83 ILE A CA 1
ATOM 689 C C . ILE A 1 83 ? 2.358 3.525 -1.391 1.00 90.56 83 ILE A C 1
ATOM 691 O O . ILE A 1 83 ? 1.262 3.042 -1.085 1.00 90.56 83 ILE A O 1
ATOM 695 N N . TYR A 1 84 ? 3.181 4.065 -0.489 1.00 91.06 84 TYR A N 1
ATOM 696 C CA . TYR A 1 84 ? 2.845 4.191 0.926 1.00 91.06 84 TYR A CA 1
ATOM 697 C C . TYR A 1 84 ? 1.591 5.046 1.122 1.00 91.06 84 TYR A C 1
ATOM 699 O O . TYR A 1 84 ? 0.668 4.628 1.815 1.00 91.06 84 TYR A O 1
ATOM 707 N N . THR A 1 85 ? 1.516 6.201 0.465 1.00 87.38 85 THR A N 1
ATOM 708 C CA . THR A 1 85 ? 0.386 7.133 0.565 1.00 87.38 85 THR A CA 1
ATOM 709 C C . THR A 1 85 ? -0.928 6.488 0.132 1.00 87.38 85 THR A C 1
ATOM 711 O O . THR A 1 85 ? -1.920 6.558 0.859 1.00 87.38 85 THR A O 1
ATOM 714 N N . VAL A 1 86 ? -0.942 5.800 -1.013 1.00 84.25 86 VAL A N 1
ATOM 715 C CA . VAL A 1 86 ? -2.124 5.055 -1.477 1.00 84.25 86 VAL A CA 1
ATOM 716 C C . VAL A 1 86 ? -2.508 3.978 -0.467 1.00 84.25 86 VAL A C 1
ATOM 718 O O . VAL A 1 86 ? -3.663 3.896 -0.047 1.00 84.25 86 VAL A O 1
ATOM 721 N N . SER A 1 87 ? -1.534 3.173 -0.049 1.00 87.75 87 SER A N 1
ATOM 722 C CA . SER A 1 87 ? -1.750 2.062 0.877 1.00 87.75 87 SER A CA 1
ATOM 723 C C . SER A 1 87 ? -2.307 2.539 2.220 1.00 87.75 87 SER A C 1
ATOM 725 O O . SER A 1 87 ? -3.206 1.911 2.775 1.00 87.75 87 SER A O 1
ATOM 727 N N . TYR A 1 88 ? -1.829 3.684 2.714 1.00 88.50 88 TYR A N 1
ATOM 728 C CA . TYR A 1 88 ? -2.283 4.287 3.964 1.00 88.50 88 TYR A CA 1
ATOM 729 C C . TYR A 1 88 ? -3.761 4.649 3.903 1.00 88.50 88 TYR A C 1
ATOM 731 O O . TYR A 1 88 ? -4.516 4.389 4.841 1.00 88.50 88 TYR A O 1
ATOM 739 N N . ARG A 1 89 ? -4.196 5.207 2.772 1.00 81.88 89 ARG A N 1
ATOM 740 C CA . ARG A 1 89 ? -5.597 5.567 2.550 1.00 81.88 89 ARG A CA 1
ATOM 741 C C . ARG A 1 89 ? -6.486 4.335 2.471 1.00 81.88 89 ARG A C 1
ATOM 743 O O . ARG A 1 89 ? -7.535 4.318 3.111 1.00 81.88 89 ARG A O 1
ATOM 750 N N . VAL A 1 90 ? -6.044 3.299 1.755 1.00 80.12 90 VAL A N 1
ATOM 751 C CA . VAL A 1 90 ? -6.766 2.019 1.681 1.00 80.12 90 VAL A CA 1
ATOM 752 C C . VAL A 1 90 ? -6.931 1.423 3.076 1.00 80.12 90 VAL A C 1
ATOM 754 O O . VAL A 1 90 ? -8.055 1.143 3.480 1.00 80.12 90 VAL A O 1
ATOM 757 N N . PHE A 1 91 ? -5.854 1.330 3.858 1.00 83.00 91 PHE A N 1
ATOM 758 C CA . PHE A 1 91 ? -5.933 0.786 5.213 1.00 83.00 91 PHE A CA 1
ATOM 759 C C . PHE A 1 91 ? -6.757 1.634 6.168 1.00 83.00 91 PHE A C 1
ATOM 761 O O . PHE A 1 91 ? -7.481 1.078 6.985 1.00 83.00 91 PHE A O 1
ATOM 768 N N . THR A 1 92 ? -6.688 2.959 6.065 1.00 83.81 92 THR A N 1
ATOM 769 C CA . THR A 1 92 ? -7.523 3.851 6.879 1.00 83.81 92 THR A CA 1
ATOM 770 C C . THR A 1 92 ? -9.004 3.590 6.614 1.00 83.81 92 THR A C 1
ATOM 772 O O . THR A 1 92 ? -9.786 3.435 7.551 1.00 83.81 92 THR A O 1
ATOM 775 N N . ARG A 1 93 ? -9.386 3.479 5.338 1.00 80.00 93 ARG A N 1
ATOM 776 C CA . ARG A 1 93 ? -10.760 3.182 4.929 1.00 80.00 93 ARG A CA 1
ATOM 777 C C . ARG A 1 93 ? -11.197 1.782 5.358 1.00 80.00 93 ARG A C 1
ATOM 779 O O . ARG A 1 93 ? -12.298 1.625 5.884 1.00 80.00 93 ARG A O 1
ATOM 786 N N . ASP A 1 94 ? -10.361 0.773 5.136 1.00 80.38 94 ASP A N 1
ATOM 787 C CA . ASP A 1 94 ? -10.682 -0.612 5.482 1.00 80.38 94 ASP A CA 1
ATOM 788 C C . ASP A 1 94 ? -10.814 -0.767 7.001 1.00 80.38 94 ASP A C 1
ATOM 790 O O . ASP A 1 94 ? -11.763 -1.384 7.477 1.00 80.38 94 ASP A O 1
ATOM 794 N N . LEU A 1 95 ? -9.932 -0.122 7.772 1.00 83.19 95 LEU A N 1
ATOM 795 C CA . LEU A 1 95 ? -10.013 -0.072 9.229 1.00 83.19 95 LEU A CA 1
ATOM 796 C C . LEU A 1 95 ? -11.309 0.602 9.686 1.00 83.19 95 LEU A C 1
ATOM 798 O O . LEU A 1 95 ? -12.010 0.028 10.510 1.00 83.19 95 LEU A O 1
ATOM 802 N N . ALA A 1 96 ? -11.677 1.758 9.123 1.00 83.19 96 ALA A N 1
ATOM 803 C CA . ALA A 1 96 ? -12.943 2.425 9.438 1.00 83.19 96 ALA A CA 1
ATOM 804 C C . ALA A 1 96 ? -14.164 1.545 9.109 1.00 83.19 96 ALA A C 1
ATOM 806 O O . ALA A 1 96 ? -15.104 1.454 9.898 1.00 83.19 96 ALA A O 1
ATOM 807 N N . THR A 1 97 ? -14.123 0.841 7.974 1.00 82.94 97 THR A N 1
ATOM 808 C CA . THR A 1 97 ? -15.200 -0.059 7.532 1.00 82.94 97 THR A CA 1
ATOM 809 C C . THR A 1 97 ? -15.347 -1.265 8.462 1.00 82.94 97 THR A C 1
ATOM 811 O O . THR A 1 97 ? -16.459 -1.608 8.857 1.00 82.94 97 THR A O 1
ATOM 814 N N . LEU A 1 98 ? -14.235 -1.904 8.838 1.00 85.12 98 LEU A N 1
ATOM 815 C CA . LEU A 1 98 ? -14.222 -3.063 9.737 1.00 85.12 98 LEU A CA 1
ATOM 816 C C . LEU A 1 98 ? -14.534 -2.687 11.191 1.00 85.12 98 LEU A C 1
ATOM 818 O O . LEU A 1 98 ? -15.103 -3.489 11.939 1.00 85.12 98 LEU A O 1
ATOM 822 N N . LEU A 1 99 ? -14.149 -1.482 11.608 1.00 86.44 99 LEU A N 1
ATOM 823 C CA . LEU A 1 99 ? -14.410 -0.972 12.945 1.00 86.44 99 LEU A CA 1
ATOM 824 C C . LEU A 1 99 ? -15.918 -0.769 13.163 1.00 86.44 99 LEU A C 1
ATOM 826 O O . LEU A 1 99 ? -16.449 -1.184 14.199 1.00 86.44 99 LEU A O 1
ATOM 830 N N . GLY A 1 100 ? -16.622 -0.236 12.159 1.00 85.81 100 GLY A N 1
ATOM 831 C CA . GLY A 1 100 ? -18.065 -0.018 12.214 1.00 85.81 100 GLY A CA 1
ATOM 832 C C . GLY A 1 100 ? -18.439 0.947 13.341 1.00 85.81 100 GLY A C 1
ATOM 833 O O . GLY A 1 100 ? -17.869 2.025 13.443 1.00 85.81 100 GLY A O 1
ATOM 834 N N . ALA A 1 101 ? -19.380 0.546 14.201 1.00 86.12 101 ALA A N 1
ATOM 835 C CA . ALA A 1 101 ? -19.808 1.335 15.364 1.00 86.12 101 ALA A CA 1
ATOM 836 C C . ALA A 1 101 ? -18.870 1.217 16.582 1.00 86.12 101 ALA A C 1
ATOM 838 O O . ALA A 1 101 ? -19.145 1.775 17.639 1.00 86.12 101 ALA A O 1
ATOM 839 N N . ARG A 1 102 ? -17.791 0.434 16.487 1.00 86.38 102 ARG A N 1
ATOM 840 C CA . ARG A 1 102 ? -16.813 0.328 17.572 1.00 86.38 102 ARG A CA 1
ATOM 841 C C . ARG A 1 102 ? -15.901 1.555 17.551 1.00 86.38 102 ARG A C 1
ATOM 843 O O . ARG A 1 102 ? -15.713 2.188 16.520 1.00 86.38 102 ARG A O 1
ATOM 850 N N . GLN A 1 103 ? -15.286 1.876 18.677 1.00 85.44 103 GLN A N 1
ATOM 851 C CA . GLN A 1 103 ? -14.288 2.933 18.776 1.00 85.44 103 GLN A CA 1
ATOM 852 C C . GLN A 1 103 ? -12.931 2.361 19.167 1.00 85.44 103 GLN A C 1
ATOM 854 O O . GLN A 1 103 ? -12.841 1.473 20.010 1.00 85.44 103 GLN A O 1
ATOM 859 N N . MET A 1 104 ? -11.874 2.917 18.580 1.00 87.25 104 MET A N 1
ATOM 860 C CA . MET A 1 104 ? -10.477 2.703 18.962 1.00 87.25 104 MET A CA 1
ATOM 861 C C . MET A 1 104 ? -9.849 4.052 19.307 1.00 87.25 104 MET A C 1
ATOM 863 O O . MET A 1 104 ? -10.263 5.087 18.785 1.00 87.25 104 MET A O 1
ATOM 867 N N . THR A 1 105 ? -8.816 4.060 20.152 1.00 88.25 105 THR A N 1
ATOM 8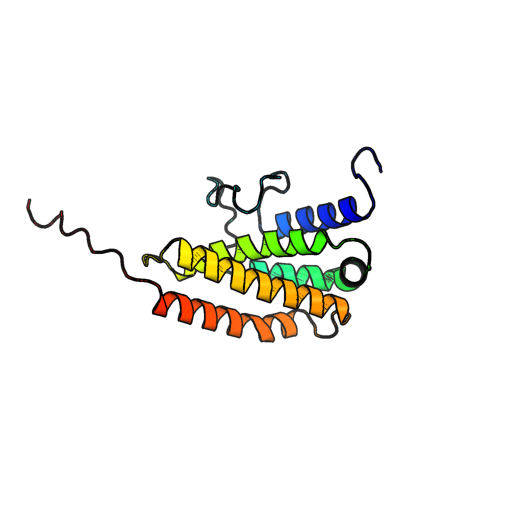68 C CA . THR A 1 105 ? -8.069 5.298 20.410 1.00 88.25 105 THR A CA 1
ATOM 869 C C . THR A 1 105 ? -7.378 5.783 19.134 1.00 88.25 105 THR A C 1
ATOM 871 O O . THR A 1 105 ? -6.929 4.980 18.312 1.00 88.25 105 THR A O 1
ATOM 874 N N . LEU A 1 106 ? -7.232 7.104 18.981 1.00 84.75 106 LEU A N 1
ATOM 875 C CA . LEU A 1 106 ? -6.516 7.691 17.843 1.00 84.75 106 LEU A CA 1
ATOM 876 C C . LEU A 1 106 ? -5.082 7.147 17.726 1.00 84.75 106 LEU A C 1
ATOM 878 O O . LEU A 1 106 ? -4.614 6.862 16.628 1.00 84.75 106 LEU A O 1
ATOM 882 N N . GLU A 1 107 ? -4.401 6.955 18.858 1.00 87.75 107 GLU A N 1
ATOM 883 C CA . GLU A 1 107 ? -3.060 6.366 18.903 1.00 87.75 107 GLU A CA 1
ATOM 884 C C . GLU A 1 107 ? -3.037 4.942 18.329 1.00 87.75 107 GLU A C 1
ATOM 886 O O . GLU A 1 107 ? -2.168 4.626 17.512 1.00 87.75 107 GLU A O 1
ATOM 891 N N . ALA A 1 108 ? -4.003 4.096 18.705 1.00 87.88 108 ALA A N 1
ATOM 892 C CA . ALA A 1 108 ? -4.110 2.738 18.184 1.00 87.88 108 ALA A CA 1
ATOM 893 C C . ALA A 1 108 ? -4.397 2.754 16.677 1.00 87.88 108 ALA A C 1
ATOM 895 O O . ALA A 1 108 ? -3.675 2.107 15.920 1.00 87.88 108 ALA A O 1
ATOM 896 N N . LEU A 1 109 ? -5.378 3.550 16.233 1.00 87.19 109 LEU A N 1
ATOM 897 C CA . LEU A 1 109 ? -5.710 3.711 14.813 1.00 87.19 109 LEU A CA 1
ATOM 898 C C . LEU A 1 109 ? -4.467 4.072 13.996 1.00 87.19 109 LEU A C 1
ATOM 900 O O . LEU A 1 109 ? -4.102 3.361 13.064 1.00 87.19 109 LEU A O 1
ATOM 904 N N . GLN A 1 110 ? -3.760 5.132 14.386 1.00 87.31 110 GLN A N 1
ATOM 905 C CA . GLN A 1 110 ? -2.573 5.566 13.659 1.00 87.31 110 GLN A CA 1
ATOM 906 C C . GLN A 1 110 ? -1.440 4.531 13.703 1.00 87.31 110 GLN A C 1
ATOM 908 O O . GLN A 1 110 ? -0.728 4.356 12.714 1.00 87.31 110 GLN A O 1
ATOM 913 N N . THR A 1 111 ? -1.248 3.848 14.834 1.00 89.38 111 THR A N 1
ATOM 914 C CA . THR A 1 111 ? -0.212 2.816 14.982 1.00 89.38 111 THR A CA 1
ATOM 915 C C . THR A 1 111 ? -0.454 1.656 14.023 1.00 89.38 111 THR A C 1
ATOM 917 O O . THR A 1 111 ? 0.452 1.279 13.277 1.00 89.38 111 THR A O 1
ATOM 920 N N . PHE A 1 112 ? -1.675 1.122 13.992 1.00 89.12 112 PHE A N 1
ATOM 921 C CA . PHE A 1 112 ? -2.001 -0.027 13.155 1.00 89.12 112 PHE A CA 1
ATOM 922 C C . PHE A 1 112 ? -2.063 0.334 11.675 1.00 89.12 112 PHE A C 1
ATOM 924 O O . PHE A 1 112 ? -1.476 -0.385 10.867 1.00 89.12 112 PHE A O 1
ATOM 931 N N . THR A 1 113 ? -2.652 1.477 11.310 1.00 88.69 113 THR A N 1
ATOM 932 C CA . THR A 1 113 ? -2.632 1.940 9.916 1.00 88.69 113 THR A CA 1
ATOM 933 C C . THR A 1 113 ? -1.196 2.086 9.415 1.00 88.69 113 THR A C 1
ATOM 935 O O . THR A 1 113 ? -0.864 1.531 8.368 1.00 88.69 113 THR A O 1
ATOM 938 N N . ARG A 1 114 ? -0.300 2.742 10.172 1.00 91.88 114 ARG A N 1
ATOM 939 C CA . ARG A 1 114 ? 1.121 2.862 9.788 1.00 91.88 114 ARG A CA 1
ATOM 940 C C . ARG A 1 114 ? 1.801 1.499 9.659 1.00 91.88 114 ARG A C 1
ATOM 942 O O . ARG A 1 114 ? 2.503 1.263 8.677 1.00 91.88 114 ARG A O 1
ATOM 949 N N . PHE A 1 115 ? 1.573 0.591 10.608 1.00 92.44 115 PHE A N 1
ATOM 950 C CA . PHE A 1 115 ? 2.152 -0.753 10.581 1.00 92.44 115 PHE A CA 1
ATOM 951 C C . PHE A 1 115 ? 1.763 -1.530 9.315 1.00 92.44 115 PHE A C 1
ATOM 953 O O . PHE A 1 115 ? 2.642 -1.982 8.577 1.00 92.44 115 PHE A O 1
ATOM 960 N N . PHE A 1 116 ? 0.464 -1.642 9.024 1.00 89.81 116 PHE A N 1
ATOM 961 C CA . PHE A 1 116 ? -0.016 -2.370 7.846 1.00 89.81 116 PHE A CA 1
ATOM 962 C C . PHE A 1 116 ? 0.403 -1.693 6.538 1.00 89.81 116 PHE A C 1
ATOM 964 O O . PHE A 1 116 ? 0.787 -2.375 5.586 1.00 89.81 116 PHE A O 1
ATOM 971 N N . THR A 1 117 ? 0.437 -0.359 6.510 1.00 92.00 117 THR A N 1
ATOM 972 C CA .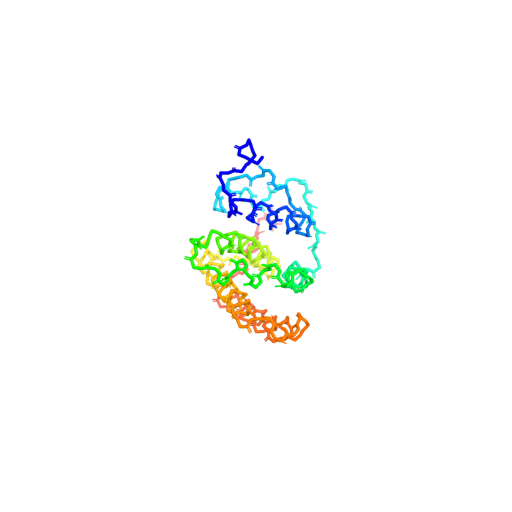 THR A 1 117 ? 0.916 0.406 5.351 1.00 92.00 117 THR A CA 1
ATOM 973 C C . THR A 1 117 ? 2.383 0.115 5.050 1.00 92.00 117 THR A C 1
ATOM 975 O O . THR A 1 117 ? 2.739 -0.153 3.901 1.00 92.00 117 THR A O 1
ATOM 978 N N . HIS A 1 118 ? 3.249 0.111 6.067 1.00 93.62 118 HIS A N 1
ATOM 979 C CA . HIS A 1 118 ? 4.647 -0.272 5.882 1.00 93.62 118 HIS A CA 1
ATOM 980 C C . HIS A 1 118 ? 4.782 -1.722 5.416 1.00 93.62 118 HIS A C 1
ATOM 982 O O . HIS A 1 118 ? 5.570 -1.991 4.508 1.00 93.62 118 HIS A O 1
ATOM 988 N N . ALA A 1 119 ? 4.002 -2.641 5.996 1.00 92.12 119 ALA A N 1
ATOM 989 C CA . ALA A 1 119 ? 4.026 -4.048 5.618 1.00 92.12 119 ALA A CA 1
ATOM 990 C C . ALA A 1 119 ? 3.659 -4.247 4.139 1.00 92.12 119 ALA A C 1
ATOM 992 O O . ALA A 1 119 ? 4.420 -4.887 3.408 1.00 92.12 119 ALA A O 1
ATOM 993 N N . ILE A 1 120 ? 2.553 -3.664 3.660 1.00 90.75 120 ILE A N 1
ATOM 994 C CA . ILE A 1 120 ? 2.160 -3.818 2.253 1.00 90.75 120 ILE A CA 1
ATOM 995 C C . ILE A 1 120 ? 3.125 -3.100 1.312 1.00 90.75 120 ILE A C 1
ATOM 997 O O . ILE A 1 120 ? 3.526 -3.681 0.309 1.00 90.75 120 ILE A O 1
ATOM 1001 N N . THR A 1 121 ? 3.578 -1.891 1.663 1.00 92.81 121 THR A N 1
ATOM 1002 C CA . THR A 1 121 ? 4.516 -1.122 0.833 1.00 92.81 121 THR A CA 1
ATOM 1003 C C . THR A 1 121 ? 5.814 -1.897 0.656 1.00 92.81 121 THR A C 1
ATOM 1005 O O . THR A 1 121 ? 6.286 -2.073 -0.465 1.00 92.81 121 THR A O 1
ATOM 1008 N N . GLY A 1 122 ? 6.370 -2.423 1.752 1.00 92.75 122 GLY A N 1
ATOM 1009 C CA . GLY A 1 122 ? 7.565 -3.261 1.709 1.00 92.75 122 GLY A CA 1
ATOM 1010 C C . GLY A 1 122 ? 7.355 -4.518 0.867 1.00 92.75 122 GLY A C 1
ATOM 1011 O O . GLY A 1 122 ? 8.214 -4.861 0.060 1.00 92.75 122 GLY A O 1
ATOM 1012 N N . THR A 1 123 ? 6.188 -5.153 0.992 1.00 93.62 123 THR A N 1
ATOM 1013 C CA . THR A 1 123 ? 5.849 -6.362 0.228 1.00 93.62 123 THR A CA 1
ATOM 1014 C C . THR A 1 123 ? 5.736 -6.075 -1.275 1.00 93.62 123 THR A C 1
ATOM 1016 O O . THR A 1 123 ? 6.288 -6.825 -2.077 1.00 93.62 123 THR A O 1
ATOM 1019 N N . LEU A 1 124 ? 5.079 -4.981 -1.678 1.00 93.12 124 LEU A N 1
ATOM 1020 C CA . LEU A 1 124 ? 4.948 -4.575 -3.084 1.00 93.12 124 LEU A CA 1
ATOM 1021 C C . LEU A 1 124 ? 6.301 -4.204 -3.699 1.00 93.12 124 LEU A C 1
ATOM 1023 O O . LEU A 1 124 ? 6.621 -4.641 -4.804 1.00 93.12 124 LEU A O 1
ATOM 1027 N N . VAL A 1 125 ? 7.119 -3.444 -2.967 1.00 92.81 125 VAL A N 1
ATOM 1028 C CA . VAL A 1 125 ? 8.470 -3.069 -3.407 1.00 92.81 125 VAL A CA 1
ATOM 1029 C C . VAL A 1 125 ? 9.345 -4.308 -3.569 1.00 92.81 125 VAL A C 1
ATOM 1031 O O . VAL A 1 125 ? 9.992 -4.459 -4.602 1.00 92.81 125 VAL A O 1
ATOM 1034 N N . GLN A 1 126 ? 9.341 -5.220 -2.594 1.00 93.38 126 GLN A N 1
ATOM 1035 C CA . GLN A 1 126 ? 10.104 -6.465 -2.683 1.00 93.38 126 GLN A CA 1
ATOM 1036 C C . GLN A 1 126 ? 9.645 -7.314 -3.873 1.00 93.38 126 GLN A C 1
ATOM 1038 O O . GLN A 1 126 ? 10.472 -7.818 -4.630 1.00 93.38 126 GLN A O 1
ATOM 1043 N N . TRP A 1 127 ? 8.333 -7.446 -4.076 1.00 95.00 127 TRP A N 1
ATOM 1044 C CA . TRP A 1 127 ? 7.782 -8.186 -5.207 1.00 95.00 127 TRP A CA 1
ATOM 1045 C C . TRP A 1 127 ? 8.249 -7.610 -6.550 1.00 95.00 127 TRP A C 1
ATOM 1047 O O . TRP A 1 127 ? 8.628 -8.375 -7.439 1.00 95.00 127 TRP A O 1
ATOM 1057 N N . ALA A 1 128 ? 8.309 -6.282 -6.680 1.00 93.94 128 ALA A N 1
ATOM 1058 C CA . ALA A 1 128 ? 8.859 -5.613 -7.856 1.00 93.94 128 ALA A CA 1
ATOM 1059 C C . ALA A 1 128 ? 10.365 -5.867 -8.034 1.00 93.94 128 ALA A C 1
ATOM 1061 O O . ALA A 1 128 ? 10.791 -6.245 -9.123 1.00 93.94 128 ALA A O 1
ATOM 1062 N N . GLN A 1 129 ? 11.157 -5.750 -6.966 1.00 92.00 129 GLN A N 1
ATOM 1063 C CA . GLN A 1 129 ? 12.607 -6.001 -6.987 1.00 92.00 129 GLN A CA 1
ATOM 1064 C C . GLN A 1 129 ? 12.959 -7.452 -7.338 1.00 92.00 129 GLN A C 1
ATOM 1066 O O . GLN A 1 129 ? 13.990 -7.733 -7.946 1.00 92.00 129 GLN A O 1
ATOM 1071 N N . GLU A 1 130 ? 12.085 -8.394 -6.990 1.00 94.25 130 GLU A N 1
ATOM 1072 C CA . GLU A 1 130 ? 12.212 -9.801 -7.370 1.00 94.25 130 GLU A CA 1
ATOM 1073 C C . GLU A 1 130 ? 11.704 -1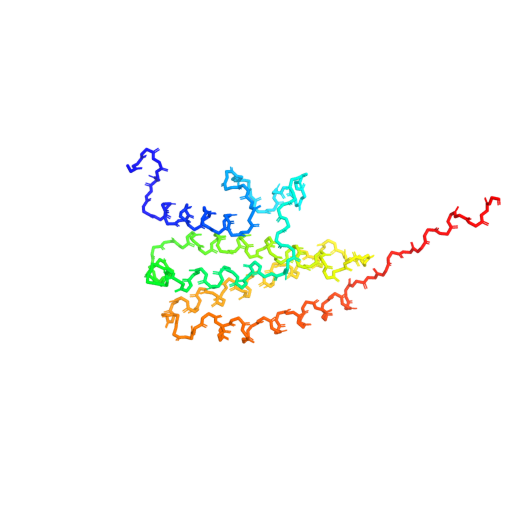0.092 -8.795 1.00 94.25 130 GLU A C 1
ATOM 1075 O O . GLU A 1 130 ? 11.771 -11.241 -9.245 1.00 94.25 130 GLU A O 1
ATOM 1080 N N . GLY A 1 131 ? 11.237 -9.070 -9.520 1.00 95.12 131 GLY A N 1
ATOM 1081 C CA . GLY A 1 131 ? 10.787 -9.141 -10.910 1.00 95.12 131 GLY A CA 1
ATOM 1082 C C . GLY A 1 131 ? 9.325 -9.552 -11.091 1.00 95.12 131 GLY A C 1
ATOM 1083 O O . GLY A 1 131 ? 8.975 -10.059 -12.153 1.00 95.12 131 GLY A O 1
ATOM 1084 N N . MET A 1 132 ? 8.488 -9.401 -10.059 1.00 95.44 132 MET A N 1
ATOM 1085 C CA . MET A 1 132 ? 7.070 -9.787 -10.041 1.00 95.44 132 MET A CA 1
ATOM 1086 C C . MET A 1 132 ? 6.816 -11.210 -10.573 1.00 95.44 132 MET A C 1
ATOM 1088 O O . MET A 1 132 ? 5.974 -11.437 -11.441 1.00 95.44 132 MET A O 1
ATOM 1092 N N . LYS A 1 133 ? 7.599 -12.184 -10.086 1.00 92.38 133 LYS A N 1
ATOM 1093 C CA . LYS A 1 133 ? 7.593 -13.572 -10.595 1.00 92.38 133 LYS A CA 1
ATOM 1094 C C . LYS A 1 133 ? 6.290 -14.324 -10.325 1.00 92.38 133 LYS A C 1
ATOM 1096 O O . LYS A 1 133 ? 5.836 -15.066 -11.188 1.00 92.38 133 LYS A O 1
ATOM 1101 N N . GLN A 1 134 ? 5.739 -14.159 -9.124 1.00 92.19 134 GLN A N 1
ATOM 1102 C CA . GLN A 1 134 ? 4.390 -14.618 -8.773 1.00 92.19 134 GLN A CA 1
ATOM 1103 C C . GLN A 1 134 ? 3.370 -13.679 -9.425 1.00 92.19 134 GLN A C 1
ATOM 1105 O O . GLN A 1 134 ? 3.597 -12.465 -9.436 1.00 92.19 134 GLN A O 1
ATOM 1110 N N . ASP A 1 135 ? 2.288 -14.221 -9.983 1.00 94.19 135 ASP A N 1
ATOM 1111 C CA . ASP A 1 135 ? 1.248 -13.393 -10.596 1.00 94.19 135 ASP A CA 1
ATOM 1112 C C . ASP A 1 135 ? 0.427 -12.613 -9.550 1.00 94.19 135 ASP A C 1
ATOM 1114 O O . ASP A 1 135 ? 0.506 -12.865 -8.344 1.00 94.19 135 ASP A O 1
ATOM 1118 N N . HIS A 1 136 ? -0.346 -11.628 -10.015 1.00 91.81 136 HIS A N 1
ATOM 1119 C CA . HIS A 1 136 ? -1.152 -10.750 -9.162 1.00 91.81 136 HIS A CA 1
ATOM 1120 C C . HIS A 1 136 ? -2.200 -11.500 -8.320 1.00 91.81 136 HIS A C 1
ATOM 1122 O O . HIS A 1 136 ? -2.435 -11.125 -7.172 1.00 91.81 136 HIS A O 1
ATOM 1128 N N . ILE A 1 137 ? -2.790 -12.584 -8.838 1.00 91.25 137 ILE A N 1
ATOM 1129 C CA . ILE A 1 137 ? -3.787 -13.391 -8.121 1.00 91.25 137 ILE A CA 1
ATOM 1130 C C . ILE A 1 137 ? -3.106 -14.179 -7.003 1.00 91.25 137 ILE A C 1
ATOM 1132 O O . ILE A 1 137 ? -3.629 -14.260 -5.891 1.00 91.25 137 ILE A O 1
ATOM 1136 N N . GLU A 1 138 ? -1.946 -14.775 -7.278 1.00 91.56 138 GLU A N 1
ATOM 1137 C CA . GLU A 1 138 ? -1.159 -15.483 -6.267 1.00 91.56 138 GLU A CA 1
ATOM 1138 C C . GLU A 1 138 ? -0.683 -14.541 -5.156 1.00 91.56 138 GLU A C 1
ATOM 1140 O O . GLU A 1 138 ? -0.803 -14.876 -3.975 1.00 91.56 138 GLU A O 1
ATOM 1145 N N . MET A 1 139 ? -0.207 -13.349 -5.526 1.00 90.62 139 MET A N 1
ATOM 1146 C CA . MET A 1 139 ? 0.179 -12.286 -4.598 1.00 90.62 139 MET A CA 1
ATOM 1147 C C . MET A 1 139 ? -0.994 -11.893 -3.685 1.00 90.62 139 MET A C 1
ATOM 1149 O O . MET A 1 139 ? -0.884 -11.999 -2.461 1.00 90.62 139 MET A O 1
ATOM 1153 N N . ALA A 1 140 ? -2.137 -11.512 -4.264 1.00 88.00 140 ALA A N 1
ATOM 1154 C CA . ALA A 1 140 ? -3.325 -11.116 -3.511 1.00 88.00 140 ALA A CA 1
ATOM 1155 C C . ALA A 1 140 ? -3.828 -12.248 -2.600 1.00 88.00 140 ALA A C 1
ATOM 1157 O O . ALA A 1 140 ? -4.069 -12.041 -1.411 1.00 88.00 140 ALA A O 1
ATOM 1158 N N . ARG A 1 141 ? -3.887 -13.489 -3.104 1.00 87.12 141 ARG A N 1
ATOM 1159 C CA . ARG A 1 141 ? -4.325 -14.659 -2.323 1.00 87.12 141 ARG A CA 1
ATOM 1160 C C . ARG A 1 141 ? -3.397 -14.969 -1.148 1.00 87.12 141 ARG A C 1
ATOM 1162 O O . ARG A 1 141 ? -3.863 -15.468 -0.127 1.00 87.12 141 ARG A O 1
ATOM 1169 N N . LYS A 1 142 ? -2.095 -14.716 -1.287 1.00 87.69 142 LYS A N 1
ATOM 1170 C CA . LYS A 1 142 ? -1.107 -14.992 -0.239 1.00 87.69 142 LYS A CA 1
ATOM 1171 C C . LYS A 1 142 ? -1.187 -13.987 0.908 1.00 87.69 142 LYS A C 1
ATOM 1173 O O . LYS A 1 142 ? -1.103 -14.399 2.061 1.00 87.69 142 LYS A O 1
ATOM 1178 N N . TYR A 1 143 ? -1.322 -12.697 0.604 1.00 85.62 143 TYR A N 1
ATOM 1179 C CA . TYR A 1 143 ? -1.237 -11.631 1.610 1.00 85.62 143 TYR A CA 1
ATOM 1180 C C . TYR A 1 143 ? -2.600 -11.114 2.081 1.00 85.62 143 TYR A C 1
ATOM 1182 O O . TYR A 1 143 ? -2.729 -10.769 3.254 1.00 85.62 143 TYR A O 1
ATOM 1190 N N . GLY A 1 144 ? -3.620 -11.111 1.220 1.00 82.75 144 GLY A N 1
ATOM 1191 C CA . GLY A 1 144 ? -4.957 -10.593 1.526 1.00 82.75 144 GLY A CA 1
ATOM 1192 C C . GLY A 1 144 ? -5.593 -11.214 2.778 1.00 82.75 144 GLY A C 1
ATOM 1193 O O . GLY A 1 144 ? -5.931 -10.467 3.697 1.00 82.75 144 GLY A O 1
ATOM 1194 N N . PRO A 1 145 ? -5.694 -12.556 2.890 1.00 83.81 145 PRO A N 1
ATOM 1195 C CA . PRO A 1 145 ? -6.261 -13.202 4.075 1.00 83.81 145 PRO A CA 1
ATOM 1196 C C . PRO A 1 145 ? -5.490 -12.881 5.357 1.00 83.81 145 PRO A C 1
ATOM 1198 O O . PRO A 1 145 ? -6.101 -12.563 6.369 1.00 83.81 145 PRO A O 1
ATOM 1201 N N . ILE A 1 146 ? -4.152 -12.884 5.298 1.00 87.56 146 ILE A N 1
ATOM 1202 C CA . ILE A 1 146 ? -3.298 -12.575 6.454 1.00 87.56 146 ILE A CA 1
ATOM 1203 C C . ILE A 1 146 ? -3.582 -11.154 6.939 1.00 87.56 146 ILE A C 1
ATOM 1205 O O . ILE A 1 146 ? -3.814 -10.936 8.122 1.00 87.56 146 ILE A O 1
ATOM 1209 N N . ILE A 1 147 ? -3.586 -10.182 6.029 1.00 84.69 147 ILE A N 1
ATOM 1210 C CA . ILE A 1 147 ? -3.844 -8.780 6.358 1.00 84.69 147 ILE A CA 1
ATOM 1211 C C . ILE A 1 147 ? -5.238 -8.621 6.972 1.00 84.69 147 ILE A C 1
ATOM 1213 O O . ILE A 1 147 ? -5.375 -7.994 8.021 1.00 84.69 147 ILE A O 1
ATOM 1217 N N . HIS A 1 148 ? -6.255 -9.225 6.358 1.00 82.50 148 HIS A N 1
ATOM 1218 C CA . HIS A 1 148 ? -7.629 -9.153 6.840 1.00 82.50 148 HIS A CA 1
ATOM 1219 C C . HIS A 1 148 ? -7.792 -9.761 8.243 1.00 82.50 148 HIS A C 1
ATOM 1221 O O . HIS A 1 148 ? -8.360 -9.126 9.130 1.00 82.50 148 HIS A O 1
ATOM 1227 N N . GLU A 1 149 ? -7.249 -10.958 8.475 1.00 87.00 149 GLU A N 1
ATOM 1228 C CA . GLU A 1 149 ? -7.294 -11.633 9.777 1.00 87.00 149 GLU A CA 1
ATOM 1229 C C . GLU A 1 149 ? -6.578 -10.827 10.869 1.00 87.00 149 GLU A C 1
ATOM 1231 O O . GLU A 1 149 ? -7.081 -10.711 11.987 1.00 87.00 149 GLU A O 1
ATOM 1236 N N . GLN A 1 150 ? -5.422 -10.236 10.552 1.00 88.62 150 GLN A N 1
ATOM 1237 C CA . GLN A 1 150 ? -4.682 -9.411 11.507 1.00 88.62 150 GLN A CA 1
ATOM 1238 C C . GLN A 1 150 ? -5.400 -8.089 11.810 1.00 88.62 150 GLN A C 1
ATOM 1240 O O . GLN A 1 150 ? -5.387 -7.649 12.959 1.00 88.62 150 GLN A O 1
ATOM 1245 N N . LEU A 1 151 ? -6.057 -7.472 10.822 1.00 85.88 151 LEU A N 1
ATOM 1246 C CA . LEU A 1 151 ? -6.895 -6.290 11.043 1.00 85.88 151 LEU A CA 1
ATOM 1247 C C . LEU A 1 151 ? -8.063 -6.607 11.982 1.00 85.88 151 LEU A C 1
ATOM 1249 O O . LEU A 1 151 ? -8.274 -5.877 12.947 1.00 85.88 151 LEU A O 1
ATOM 1253 N N . LEU A 1 152 ? -8.780 -7.711 11.746 1.00 88.06 152 LEU A N 1
ATOM 1254 C CA . LEU A 1 152 ? -9.866 -8.151 12.627 1.00 88.06 152 LEU A CA 1
ATOM 1255 C C . LEU A 1 152 ? -9.371 -8.384 14.058 1.00 88.06 152 LEU A C 1
ATOM 1257 O O . LEU A 1 152 ? -9.953 -7.849 14.999 1.00 88.06 152 LEU A O 1
ATOM 1261 N N . PHE A 1 153 ? -8.260 -9.109 14.216 1.00 89.69 153 PHE A N 1
ATOM 1262 C CA . PHE A 1 153 ? -7.660 -9.365 15.525 1.00 89.69 153 PHE A CA 1
ATOM 1263 C C . PHE A 1 153 ? -7.332 -8.068 16.274 1.00 89.69 153 PHE A C 1
ATOM 1265 O O . PHE A 1 153 ? -7.663 -7.922 17.450 1.00 89.69 153 PHE A O 1
ATOM 1272 N N . VAL A 1 154 ? -6.702 -7.110 15.592 1.00 89.31 154 VAL A N 1
ATOM 1273 C CA . VAL A 1 154 ? -6.359 -5.807 16.166 1.00 89.31 154 VAL A CA 1
ATOM 1274 C C . VAL A 1 154 ? -7.605 -5.054 16.618 1.00 89.31 154 VAL A C 1
ATOM 1276 O O . VAL A 1 154 ? -7.634 -4.533 17.733 1.00 89.31 154 VAL A O 1
ATOM 1279 N N . ILE A 1 155 ? -8.638 -5.005 15.778 1.00 88.62 155 ILE A N 1
ATOM 1280 C CA . ILE A 1 155 ? -9.881 -4.318 16.122 1.00 88.62 155 ILE A CA 1
ATOM 1281 C C . ILE A 1 155 ? -10.517 -4.984 17.345 1.00 88.62 155 ILE A C 1
ATOM 1283 O O . ILE A 1 155 ? -10.889 -4.293 18.288 1.00 88.62 155 ILE A O 1
ATOM 1287 N N . ASP A 1 156 ? -10.590 -6.311 17.387 1.00 90.19 156 ASP A N 1
ATOM 1288 C CA . ASP A 1 156 ? -11.201 -7.034 18.505 1.00 90.19 156 ASP A CA 1
ATOM 1289 C C . ASP A 1 156 ? -10.451 -6.829 19.833 1.00 90.19 156 ASP A C 1
ATOM 1291 O O . ASP A 1 156 ? -11.071 -6.829 20.894 1.00 90.19 156 ASP A O 1
ATOM 1295 N N . GLN A 1 157 ? -9.129 -6.634 19.800 1.00 90.00 157 GLN A N 1
ATOM 1296 C CA . GLN A 1 157 ? -8.323 -6.376 21.001 1.00 90.00 157 GLN A CA 1
ATOM 1297 C C . GLN A 1 157 ? -8.342 -4.915 21.462 1.00 90.00 157 GLN A C 1
ATOM 1299 O O . GLN A 1 157 ? -8.150 -4.646 22.648 1.00 90.00 157 GLN A O 1
ATOM 1304 N N . HIS A 1 158 ? -8.520 -3.972 20.537 1.00 88.94 158 HIS A N 1
ATOM 1305 C CA . HIS A 1 158 ? -8.285 -2.550 20.798 1.00 88.94 158 HIS A CA 1
ATOM 1306 C C . HIS A 1 158 ? -9.520 -1.665 20.635 1.00 88.94 158 HIS A C 1
ATOM 1308 O O . HIS A 1 158 ? -9.406 -0.451 20.823 1.00 88.94 158 HIS A O 1
ATOM 1314 N N . SER A 1 159 ? -10.678 -2.241 20.303 1.00 89.19 159 SER A N 1
ATOM 1315 C CA . SER A 1 159 ? -11.933 -1.506 20.156 1.00 89.19 159 SER A CA 1
ATOM 1316 C C . SER A 1 159 ? -12.961 -1.834 21.240 1.00 89.19 159 SER A C 1
ATOM 1318 O O . SER A 1 159 ? -12.968 -2.923 21.810 1.00 89.19 159 SER A O 1
ATOM 1320 N N . ALA A 1 160 ? -13.845 -0.879 21.521 1.00 82.81 160 ALA A N 1
ATOM 1321 C CA . ALA A 1 160 ? -15.010 -1.043 22.390 1.00 82.81 160 ALA A CA 1
ATOM 1322 C C . ALA A 1 160 ? -16.269 -0.520 21.682 1.00 82.81 160 ALA A C 1
ATOM 1324 O O . ALA A 1 160 ? -16.166 0.322 20.795 1.00 82.81 160 ALA A O 1
ATOM 1325 N N . LEU A 1 161 ? -17.455 -1.013 22.047 1.00 77.31 161 LEU A N 1
ATOM 1326 C CA . LEU A 1 161 ? -18.717 -0.439 21.561 1.00 77.31 161 LEU A CA 1
ATOM 1327 C C . LEU A 1 161 ? -18.911 0.968 22.143 1.00 77.31 161 LEU A C 1
ATOM 1329 O O . LEU A 1 161 ? -18.503 1.215 23.282 1.00 77.31 161 LEU A O 1
ATOM 1333 N N . GLU A 1 162 ? -19.543 1.870 21.384 1.00 66.38 162 GLU A N 1
ATOM 1334 C CA . GLU A 1 162 ? -20.060 3.108 21.974 1.00 66.38 162 GLU A CA 1
ATOM 1335 C C . GLU A 1 162 ? -21.025 2.759 23.116 1.00 66.38 162 GLU A C 1
ATOM 1337 O O . GLU A 1 162 ? -21.832 1.837 22.960 1.00 66.38 162 GLU A O 1
ATOM 1342 N N . PRO A 1 163 ? -20.948 3.438 24.275 1.00 57.66 163 PRO A N 1
ATOM 1343 C CA . PRO A 1 163 ? -21.983 3.293 25.286 1.00 57.66 163 PRO A CA 1
ATOM 1344 C C . PRO A 1 163 ? -23.322 3.725 24.675 1.00 57.66 163 PRO A C 1
ATOM 1346 O O . PRO A 1 163 ? -23.401 4.808 24.095 1.00 57.66 163 PRO A O 1
ATOM 1349 N N . GLU A 1 164 ? -24.350 2.873 24.779 1.00 54.41 164 GLU A N 1
ATOM 1350 C CA . GLU A 1 164 ? -25.715 3.240 24.390 1.00 54.41 164 GLU A CA 1
ATOM 1351 C C . GLU A 1 164 ? -26.106 4.514 25.151 1.00 54.41 164 GLU A C 1
ATOM 1353 O O . GLU A 1 164 ? -25.956 4.601 26.373 1.00 54.41 164 GLU A O 1
ATOM 1358 N N . ASP A 1 165 ? -26.530 5.534 24.410 1.00 52.75 165 ASP A N 1
ATOM 1359 C CA . ASP A 1 165 ? -27.004 6.794 24.966 1.00 52.75 165 ASP A CA 1
ATOM 1360 C C . ASP A 1 165 ? -28.355 6.525 25.656 1.00 52.75 165 ASP A C 1
ATOM 1362 O O . ASP A 1 165 ? -29.415 6.601 25.041 1.00 52.75 165 ASP A O 1
ATOM 1366 N N . ASP A 1 166 ? -28.316 6.156 26.942 1.00 53.88 166 ASP A N 1
ATOM 1367 C CA . ASP A 1 166 ? -29.473 5.909 27.825 1.00 53.88 166 ASP A CA 1
ATOM 1368 C C . ASP A 1 166 ? -30.319 7.187 28.091 1.00 53.88 166 ASP A C 1
ATOM 1370 O O . ASP A 1 166 ? -31.026 7.296 29.096 1.00 53.88 166 ASP A O 1
ATOM 1374 N N . SER A 1 167 ? -30.265 8.194 27.212 1.00 55.78 167 SER A N 1
ATOM 1375 C CA . SER A 1 167 ? -30.974 9.469 27.362 1.00 55.78 167 SER A CA 1
ATOM 1376 C C . SER A 1 167 ? -32.422 9.472 26.843 1.00 55.78 167 SER A C 1
ATOM 1378 O O . SER A 1 167 ? -33.120 10.467 27.033 1.00 55.78 167 SER A O 1
ATOM 1380 N N . GLU A 1 168 ? -32.934 8.364 26.289 1.00 52.47 168 GLU A N 1
ATOM 1381 C CA . GLU A 1 168 ? -34.342 8.250 25.848 1.00 52.47 168 GLU A CA 1
ATOM 1382 C C . GLU A 1 168 ? -35.279 7.495 26.821 1.00 52.47 168 GLU A C 1
ATOM 1384 O O . GLU A 1 168 ? -36.443 7.259 26.497 1.00 52.47 168 GLU A O 1
ATOM 1389 N N . ALA A 1 169 ? -34.838 7.148 28.038 1.00 50.84 169 ALA A N 1
ATOM 1390 C CA . ALA A 1 169 ? -35.674 6.413 29.003 1.00 50.84 169 ALA A CA 1
ATOM 1391 C C . ALA A 1 169 ? -36.508 7.281 29.977 1.00 50.84 169 ALA A C 1
ATOM 1393 O O . ALA A 1 169 ? -37.264 6.728 30.778 1.00 50.84 169 ALA A O 1
ATOM 1394 N N . GLU A 1 170 ? -36.435 8.615 29.915 1.00 47.12 170 GLU A N 1
ATOM 1395 C CA . GLU A 1 170 ? -37.279 9.510 30.730 1.00 47.12 170 GLU A CA 1
ATOM 1396 C C . GLU A 1 170 ? -38.020 10.548 29.868 1.00 47.12 170 GLU A C 1
ATOM 1398 O O . GLU A 1 170 ? -37.638 11.717 29.801 1.00 47.12 170 GLU A O 1
ATOM 1403 N N . ALA A 1 171 ? -39.118 10.124 29.231 1.00 48.22 171 ALA A N 1
ATOM 1404 C CA . ALA A 1 171 ? -40.162 11.011 28.706 1.00 48.22 171 ALA A CA 1
ATOM 1405 C C . ALA A 1 171 ? -41.566 10.447 28.975 1.00 48.22 171 ALA A C 1
ATOM 1407 O O . ALA A 1 171 ? -41.795 9.247 28.698 1.00 48.22 171 ALA A O 1
#

pLDDT: mean 80.02, std 16.26, range [38.75, 96.5]

Radius of gyration: 18.42 Å; chains: 1; bounding box: 59×38×51 Å

Secondary structure (DSSP, 8-state):
-TTT-SSHHHHHHHHHHHHHHHHHT--TT--S-TTTS-S--TT-----SS-HHHHHHHHHHHTHHHHHHHHH-SS--HHHHHHHHHHHHHHHHHHHHHHTTEEE-HHHHHHHHHHHHHHHHHHHHHHHHTTS-S-HHHHHHHHHHHHHHHHHHHHHHHEEEPPP-GGGS--